Protein AF-A0A6J7Q0F2-F1 (afdb_monomer_lite)

Organism: NCBI:txid449393

InterPro domains:
  IPR036849 Enolase-like, C-terminal domain superfamily [G3DSA:3.20.20.120] (1-81)
  IPR036849 Enolase-like, C-terminal domain superfamily [SSF51604] (2-77)

Sequence (124 aa):
MILKAAPLGGIRRSLALALHHRLPAVVSSALESAVGISQELRLAASLPELNYDSGLATGVLFTNDVGSQQIVDGQILMEPLIPNQKVLSDFAALPERKTWWQDRIRKTWANGAADWIKREGWKP

Secondary structure (DSSP, 8-state):
-EE-HHHHTSHHHHHHHHHHH-S--EEB--S--HHHHHHHHHHHHTSS---S--B-GGGGGSS--S----EETTEE--------HHHHHHTPPPHHHHHHHHHHHHHHIIIIIHHHHHHTT---

pLDDT: mean 92.2, std 7.87, range [51.94, 98.44]

Radius of gyration: 16.37 Å; chains: 1; bounding box: 40×35×40 Å

Structure (mmCIF, N/CA/C/O backbone):
data_AF-A0A6J7Q0F2-F1
#
_entry.id   AF-A0A6J7Q0F2-F1
#
loop_
_atom_site.group_PDB
_atom_site.id
_atom_site.type_symbol
_atom_site.label_atom_id
_atom_site.label_alt_id
_atom_site.label_comp_id
_atom_site.label_asym_id
_atom_site.label_entity_id
_atom_site.label_seq_id
_atom_site.pdbx_PDB_ins_code
_atom_site.Cartn_x
_atom_site.Cartn_y
_atom_site.Cartn_z
_atom_site.occupancy
_atom_site.B_iso_or_equiv
_atom_site.auth_seq_id
_atom_site.auth_comp_id
_atom_site.auth_asym_id
_atom_site.auth_atom_id
_atom_site.pdbx_PDB_model_num
ATOM 1 N N . MET A 1 1 ? 13.628 -7.293 -8.048 1.00 92.38 1 MET A N 1
ATOM 2 C CA . MET A 1 1 ? 13.484 -6.442 -6.848 1.00 92.38 1 MET A CA 1
ATOM 3 C C . MET A 1 1 ? 12.014 -6.337 -6.497 1.00 92.38 1 MET A C 1
ATOM 5 O O . MET A 1 1 ? 11.208 -6.153 -7.397 1.00 92.38 1 MET A O 1
ATOM 9 N N . ILE A 1 2 ? 11.672 -6.457 -5.216 1.00 96.38 2 ILE A N 1
ATOM 10 C CA . ILE A 1 2 ? 10.290 -6.318 -4.744 1.00 96.38 2 ILE A CA 1
ATOM 11 C C . ILE A 1 2 ? 10.099 -4.894 -4.228 1.00 96.38 2 ILE A C 1
ATOM 13 O O . ILE A 1 2 ? 10.844 -4.449 -3.355 1.00 96.38 2 ILE A O 1
ATOM 17 N N . LEU A 1 3 ? 9.105 -4.196 -4.763 1.00 96.81 3 LEU A N 1
ATOM 18 C CA . LEU A 1 3 ? 8.726 -2.847 -4.373 1.00 96.81 3 LEU A CA 1
ATOM 19 C C . LEU A 1 3 ? 7.432 -2.879 -3.562 1.00 96.81 3 LEU A C 1
ATOM 21 O O . LEU A 1 3 ? 6.508 -3.620 -3.891 1.00 96.81 3 LEU A O 1
ATOM 25 N N . LYS A 1 4 ? 7.389 -2.055 -2.516 1.00 96.94 4 LYS A N 1
ATOM 26 C CA . LYS A 1 4 ? 6.184 -1.747 -1.743 1.00 96.94 4 LYS A CA 1
ATOM 27 C C . LYS A 1 4 ? 6.181 -0.246 -1.480 1.00 96.94 4 LYS A C 1
ATOM 29 O O . LYS A 1 4 ? 7.126 0.256 -0.866 1.00 96.94 4 LYS A O 1
ATOM 34 N N . ALA A 1 5 ? 5.179 0.482 -1.953 1.00 94.19 5 ALA A N 1
ATOM 35 C CA . ALA A 1 5 ? 5.155 1.937 -1.890 1.00 94.19 5 ALA A CA 1
ATOM 36 C C . ALA A 1 5 ? 5.244 2.452 -0.446 1.00 94.19 5 ALA A C 1
ATOM 38 O O . ALA A 1 5 ? 6.043 3.349 -0.175 1.00 94.19 5 ALA A O 1
ATOM 39 N N . ALA A 1 6 ? 4.481 1.884 0.493 1.00 90.94 6 ALA A N 1
ATOM 40 C CA . ALA A 1 6 ? 4.423 2.380 1.872 1.00 90.94 6 ALA A CA 1
ATOM 41 C C . ALA A 1 6 ? 5.800 2.441 2.579 1.00 90.94 6 ALA A C 1
ATOM 43 O O . ALA A 1 6 ? 6.201 3.536 2.988 1.00 90.94 6 ALA A O 1
ATOM 44 N N . PRO A 1 7 ? 6.579 1.343 2.697 1.00 91.62 7 PRO A N 1
ATOM 45 C CA . PRO A 1 7 ? 7.892 1.395 3.345 1.00 91.62 7 PRO A CA 1
ATOM 46 C C . PRO A 1 7 ? 8.962 2.120 2.514 1.00 91.62 7 PRO A C 1
ATOM 48 O O . PRO A 1 7 ? 9.945 2.598 3.077 1.00 91.62 7 PRO A O 1
ATOM 51 N N . LEU A 1 8 ? 8.786 2.238 1.192 1.00 92.44 8 LEU A N 1
ATOM 52 C CA . LEU A 1 8 ? 9.733 2.933 0.311 1.00 92.44 8 LEU A CA 1
ATOM 53 C C . LEU A 1 8 ? 9.470 4.443 0.200 1.00 92.44 8 LEU A C 1
ATOM 55 O O . LEU A 1 8 ? 10.245 5.159 -0.436 1.00 92.44 8 LEU A O 1
ATOM 59 N N . GLY A 1 9 ? 8.415 4.949 0.844 1.00 89.25 9 GLY A N 1
ATOM 60 C CA . GLY A 1 9 ? 8.065 6.369 0.853 1.00 89.25 9 GLY A CA 1
ATOM 61 C C . GLY A 1 9 ? 7.326 6.839 -0.403 1.00 89.25 9 GLY A C 1
ATOM 62 O O . GLY A 1 9 ? 7.471 7.988 -0.817 1.00 89.25 9 GLY A O 1
ATOM 63 N N . GLY A 1 10 ? 6.539 5.956 -1.010 1.00 91.94 10 GLY A N 1
ATOM 64 C CA . GLY A 1 10 ? 5.613 6.257 -2.095 1.00 91.94 10 GLY A CA 1
ATOM 65 C C . GLY A 1 10 ? 6.107 5.868 -3.487 1.00 91.94 10 GLY A C 1
ATOM 66 O O . GLY A 1 10 ? 7.223 5.376 -3.687 1.00 91.94 10 GLY A O 1
ATOM 67 N N . ILE A 1 11 ? 5.243 6.115 -4.475 1.00 94.75 11 ILE A N 1
ATOM 68 C CA . ILE A 1 11 ? 5.424 5.683 -5.868 1.00 94.75 11 ILE A CA 1
ATOM 69 C C . ILE A 1 11 ? 6.706 6.263 -6.469 1.00 94.75 11 ILE A C 1
ATOM 71 O O . ILE A 1 11 ? 7.557 5.519 -6.943 1.00 94.75 11 ILE A O 1
ATOM 75 N N . ARG A 1 12 ? 6.890 7.588 -6.393 1.00 92.38 12 ARG A N 1
ATOM 76 C CA . ARG A 1 12 ? 8.035 8.277 -7.018 1.00 92.38 12 ARG A CA 1
ATOM 77 C C . ARG A 1 12 ? 9.381 7.712 -6.563 1.00 92.38 12 ARG A C 1
ATOM 79 O O . ARG A 1 12 ? 10.257 7.470 -7.385 1.00 92.38 12 ARG A O 1
ATOM 86 N N . ARG A 1 13 ? 9.536 7.463 -5.260 1.00 90.94 13 ARG A N 1
ATOM 87 C CA . ARG A 1 13 ? 10.768 6.890 -4.697 1.00 90.94 13 ARG A CA 1
ATOM 88 C C . ARG A 1 13 ? 10.959 5.438 -5.094 1.00 90.94 13 ARG A C 1
ATOM 90 O O . ARG A 1 13 ? 12.074 5.040 -5.406 1.00 90.94 13 ARG A O 1
ATOM 97 N N . SER A 1 14 ? 9.876 4.669 -5.112 1.00 94.69 14 SER A N 1
ATOM 98 C CA . SER A 1 14 ? 9.910 3.278 -5.560 1.00 94.69 14 SER A CA 1
ATOM 99 C C . SER A 1 14 ? 10.396 3.184 -7.012 1.00 94.69 14 SER A C 1
ATOM 101 O O . SER A 1 14 ? 11.264 2.369 -7.314 1.00 94.69 14 SER A O 1
ATOM 103 N N . LEU A 1 15 ? 9.927 4.083 -7.885 1.00 94.12 15 LEU A N 1
ATOM 104 C CA . LEU A 1 15 ? 10.392 4.184 -9.272 1.00 94.12 15 LEU A CA 1
ATOM 105 C C . LEU A 1 15 ? 11.854 4.639 -9.367 1.00 94.12 15 LEU A C 1
ATOM 107 O O . LEU A 1 15 ? 12.621 4.062 -10.132 1.00 94.12 15 LEU A O 1
ATOM 111 N N . ALA A 1 16 ? 12.269 5.627 -8.567 1.00 92.88 16 ALA A N 1
ATOM 112 C CA . ALA A 1 16 ? 13.663 6.071 -8.530 1.00 92.88 16 ALA A CA 1
ATOM 113 C C . ALA A 1 16 ? 14.619 4.933 -8.127 1.00 92.88 16 ALA A C 1
ATOM 115 O O . ALA A 1 16 ? 15.671 4.769 -8.740 1.00 92.88 16 ALA A O 1
ATOM 116 N N . LEU A 1 17 ? 14.231 4.107 -7.149 1.00 92.44 17 LEU A N 1
ATOM 117 C CA . LEU A 1 17 ? 14.989 2.918 -6.751 1.00 92.44 17 LEU A CA 1
ATOM 118 C C . LEU A 1 17 ? 15.037 1.873 -7.873 1.00 92.44 17 LEU A C 1
ATOM 120 O O . LEU A 1 17 ? 16.104 1.327 -8.149 1.00 92.44 17 LEU A O 1
ATOM 124 N N . ALA A 1 18 ? 13.914 1.621 -8.552 1.00 93.06 18 ALA A N 1
ATOM 125 C CA . ALA A 1 18 ? 13.867 0.707 -9.697 1.00 93.06 18 ALA A CA 1
ATOM 126 C C . ALA A 1 18 ? 14.826 1.137 -10.815 1.00 93.06 18 ALA A C 1
ATOM 128 O O . ALA A 1 18 ? 15.639 0.334 -11.277 1.00 93.06 18 ALA A O 1
ATOM 129 N N . LEU A 1 19 ? 14.791 2.421 -11.178 1.00 91.75 19 LEU A N 1
ATOM 130 C CA . LEU A 1 19 ? 15.672 3.007 -12.188 1.00 91.75 19 LEU A CA 1
ATOM 131 C C . LEU A 1 19 ? 17.146 2.967 -11.773 1.00 91.75 19 LEU A C 1
ATOM 133 O O . LEU A 1 19 ? 18.011 2.676 -12.599 1.00 91.75 19 LEU A O 1
ATOM 137 N N . HIS A 1 20 ? 17.438 3.246 -10.502 1.00 93.25 20 HIS A N 1
ATOM 138 C CA . HIS A 1 20 ? 18.802 3.243 -9.984 1.00 93.25 20 HIS A CA 1
ATOM 139 C C . HIS A 1 20 ? 19.431 1.846 -10.036 1.00 93.25 20 HIS A C 1
ATOM 141 O O . HIS A 1 20 ? 20.556 1.695 -10.509 1.00 93.25 20 HIS A O 1
ATOM 147 N N . HIS A 1 21 ? 18.701 0.823 -9.583 1.00 92.00 21 HIS A N 1
ATOM 148 C CA . HIS A 1 21 ? 19.233 -0.534 -9.478 1.00 92.00 21 HIS A CA 1
ATOM 149 C C . HIS A 1 21 ? 19.210 -1.315 -10.796 1.00 92.00 21 HIS A C 1
ATOM 151 O O . HIS A 1 21 ? 19.961 -2.278 -10.919 1.00 92.00 21 HIS A O 1
ATOM 157 N N . ARG A 1 22 ? 18.383 -0.916 -11.777 1.00 87.62 22 ARG A N 1
ATOM 158 C CA . ARG A 1 22 ? 18.282 -1.559 -13.106 1.00 87.62 22 ARG A CA 1
ATOM 159 C C . ARG A 1 22 ? 18.041 -3.074 -13.045 1.00 87.62 22 ARG A C 1
ATOM 161 O O . ARG A 1 22 ? 18.457 -3.817 -13.929 1.00 87.62 22 ARG A O 1
ATOM 168 N N . LEU A 1 23 ? 17.376 -3.529 -11.988 1.00 89.19 23 LEU A N 1
ATOM 169 C CA . LEU A 1 23 ? 16.934 -4.910 -11.834 1.00 89.19 23 LEU A CA 1
ATOM 170 C C . LEU A 1 23 ? 15.449 -5.001 -12.196 1.00 89.19 23 LEU A C 1
ATOM 172 O O . LEU A 1 23 ? 14.706 -4.077 -11.851 1.00 89.19 23 LEU A O 1
ATOM 176 N N . PRO A 1 24 ? 14.987 -6.121 -12.782 1.00 92.44 24 PRO A N 1
ATOM 177 C CA . PRO A 1 24 ? 13.563 -6.378 -12.961 1.00 92.44 24 PRO A CA 1
ATOM 178 C C . PRO A 1 24 ? 12.793 -6.151 -11.655 1.00 92.44 24 PRO A C 1
ATOM 180 O O . PRO A 1 24 ? 13.185 -6.669 -10.601 1.00 92.44 24 PRO A O 1
ATOM 183 N N . ALA A 1 25 ? 11.731 -5.348 -11.701 1.00 95.38 25 ALA A N 1
ATOM 184 C CA . ALA A 1 25 ? 10.947 -4.958 -10.533 1.00 95.38 25 ALA A CA 1
ATOM 185 C C . ALA A 1 25 ? 9.565 -5.624 -10.537 1.00 95.38 25 ALA A C 1
ATOM 187 O O . ALA A 1 25 ? 8.987 -5.871 -11.589 1.00 95.38 25 ALA A O 1
ATOM 188 N N . VAL A 1 26 ? 9.042 -5.901 -9.345 1.00 97.31 26 VAL A N 1
ATOM 189 C CA . VAL A 1 26 ? 7.674 -6.382 -9.119 1.00 97.31 26 VAL A CA 1
ATOM 190 C C . VAL A 1 26 ? 7.094 -5.676 -7.903 1.00 97.31 26 VAL A C 1
ATOM 192 O O . VAL A 1 26 ? 7.833 -5.351 -6.970 1.00 97.31 26 VAL A O 1
ATOM 195 N N . VAL A 1 27 ? 5.784 -5.439 -7.899 1.00 97.75 27 VAL A N 1
ATOM 196 C CA . VAL A 1 27 ? 5.084 -4.815 -6.772 1.00 97.75 27 VAL A CA 1
ATOM 197 C C . VAL A 1 27 ? 4.421 -5.880 -5.908 1.00 97.75 27 VAL A C 1
ATOM 199 O O . VAL A 1 27 ? 3.901 -6.879 -6.403 1.00 97.75 27 VAL A O 1
ATOM 202 N N . SER A 1 28 ? 4.452 -5.682 -4.596 1.00 97.06 28 SER A N 1
ATOM 203 C CA . SER A 1 28 ? 3.810 -6.561 -3.621 1.00 97.06 28 SER A CA 1
ATOM 204 C C . SER A 1 28 ? 3.144 -5.722 -2.539 1.00 97.06 28 SER A C 1
ATOM 206 O O . SER A 1 28 ? 3.695 -4.714 -2.110 1.00 97.06 28 SER A O 1
ATOM 208 N N . SER A 1 29 ? 1.979 -6.154 -2.071 1.00 94.94 29 SER A N 1
ATOM 209 C CA . SER A 1 29 ? 1.287 -5.513 -0.956 1.00 94.94 29 SER A CA 1
ATOM 210 C C . SER A 1 29 ? 1.943 -5.854 0.392 1.00 94.94 29 SER A C 1
ATOM 212 O O . SER A 1 29 ? 2.721 -6.809 0.512 1.00 94.94 29 SER A O 1
ATOM 214 N N . ALA A 1 30 ? 1.631 -5.082 1.429 1.00 93.56 30 ALA A N 1
ATOM 215 C CA . ALA A 1 30 ? 1.930 -5.380 2.828 1.00 93.56 30 ALA A CA 1
ATOM 216 C C . ALA A 1 30 ? 0.657 -5.701 3.633 1.00 93.56 30 ALA A C 1
ATOM 218 O O . ALA A 1 30 ? 0.599 -5.404 4.826 1.00 93.56 30 ALA A O 1
ATOM 219 N N . LEU A 1 31 ? -0.341 -6.327 2.991 1.00 94.19 31 LEU A N 1
ATOM 220 C CA . LEU A 1 31 ? -1.676 -6.569 3.558 1.00 94.19 31 LEU A CA 1
ATOM 221 C C . LEU A 1 31 ? -2.376 -5.258 3.943 1.00 94.19 31 LEU A C 1
ATOM 223 O O . LEU A 1 31 ? -2.811 -5.058 5.076 1.00 94.19 31 LEU A O 1
ATOM 227 N N . GLU A 1 32 ? -2.456 -4.329 3.000 1.00 95.00 32 GLU A N 1
ATOM 228 C CA . GLU A 1 32 ? -3.269 -3.132 3.141 1.00 95.00 32 GLU A CA 1
ATOM 229 C C . GLU A 1 32 ? -4.751 -3.415 2.861 1.00 95.00 32 GLU A C 1
ATOM 231 O O . GLU A 1 32 ? -5.107 -4.384 2.191 1.00 95.00 32 GLU A O 1
ATOM 236 N N . SER A 1 33 ? -5.608 -2.502 3.320 1.00 95.88 33 SER A N 1
ATOM 237 C CA . SER A 1 33 ? -6.976 -2.378 2.818 1.00 95.88 33 SER A CA 1
ATOM 238 C C . SER A 1 33 ? -6.992 -1.954 1.346 1.00 95.88 33 SER A C 1
ATOM 240 O O . SER A 1 33 ? -5.967 -1.531 0.792 1.00 95.88 33 SER A O 1
ATOM 242 N N . ALA A 1 34 ? -8.177 -1.930 0.740 1.00 95.81 34 ALA A N 1
ATOM 243 C CA . ALA A 1 34 ? -8.399 -1.468 -0.626 1.00 95.81 34 ALA A CA 1
ATOM 244 C C . ALA A 1 34 ? -7.723 -0.115 -0.920 1.00 95.81 34 ALA A C 1
ATOM 246 O O . ALA A 1 34 ? -7.250 0.101 -2.037 1.00 95.81 34 ALA A O 1
ATOM 247 N N . VAL A 1 35 ? -7.617 0.778 0.077 1.00 95.56 35 VAL A N 1
ATOM 248 C CA . VAL A 1 35 ? -6.943 2.086 -0.043 1.00 95.56 35 VAL A CA 1
ATOM 249 C C . VAL A 1 35 ? -5.461 1.940 -0.368 1.00 95.56 35 VAL A C 1
ATOM 251 O O . VAL A 1 35 ? -4.967 2.602 -1.282 1.00 95.56 35 VAL A O 1
ATOM 254 N N . GLY A 1 36 ? -4.749 1.077 0.356 1.00 95.25 36 GLY A N 1
ATOM 255 C CA . GLY A 1 36 ? -3.337 0.824 0.086 1.00 95.25 36 GLY A CA 1
ATOM 256 C C . GLY A 1 36 ? -3.141 0.021 -1.195 1.00 95.25 36 GLY A C 1
ATOM 257 O O . GLY A 1 36 ? -2.281 0.377 -1.996 1.00 95.25 36 GLY A O 1
ATOM 258 N N . ILE A 1 37 ? -4.009 -0.961 -1.468 1.00 96.31 37 ILE A N 1
ATOM 259 C CA . ILE A 1 37 ? -3.983 -1.710 -2.734 1.00 96.31 37 ILE A CA 1
ATOM 260 C C . ILE A 1 37 ? -4.142 -0.777 -3.939 1.00 96.31 37 ILE A C 1
ATOM 262 O O . ILE A 1 37 ? -3.409 -0.914 -4.913 1.00 96.31 37 ILE A O 1
ATOM 266 N N . SER A 1 38 ? -5.013 0.236 -3.870 1.00 95.44 38 SER A N 1
ATOM 267 C CA . SER A 1 38 ? -5.133 1.249 -4.931 1.00 95.44 38 SER A CA 1
ATOM 268 C C . SER A 1 38 ? -3.822 2.015 -5.172 1.00 95.44 38 SER A C 1
ATOM 270 O O . SER A 1 38 ? -3.493 2.321 -6.318 1.00 95.44 38 SER A O 1
ATOM 272 N N . GLN A 1 39 ? -3.044 2.306 -4.125 1.00 95.25 39 GLN A N 1
ATOM 273 C CA . GLN A 1 39 ? -1.727 2.941 -4.265 1.00 95.25 39 GLN A CA 1
ATOM 274 C C . GLN A 1 39 ? -0.687 1.997 -4.876 1.00 95.25 39 GLN A C 1
ATOM 276 O O . GLN A 1 39 ? 0.062 2.410 -5.761 1.00 95.25 39 GLN A O 1
ATOM 281 N N . GLU A 1 40 ? -0.658 0.734 -4.458 1.00 96.44 40 GLU A N 1
ATOM 282 C CA . GLU A 1 40 ? 0.266 -0.257 -5.020 1.00 96.44 40 GLU A CA 1
ATOM 283 C C . GLU A 1 40 ? -0.073 -0.595 -6.482 1.00 96.44 40 GLU A C 1
ATOM 285 O O . GLU A 1 40 ? 0.827 -0.726 -7.308 1.00 96.44 40 GLU A O 1
ATOM 290 N N . LEU A 1 41 ? -1.359 -0.628 -6.854 1.00 96.19 41 LEU A N 1
ATOM 291 C CA . LEU A 1 41 ? -1.791 -0.751 -8.251 1.00 96.19 41 LEU A CA 1
ATOM 292 C C . LEU A 1 41 ? -1.265 0.409 -9.103 1.00 96.19 41 LEU A C 1
ATOM 294 O O . LEU A 1 41 ? -0.762 0.192 -10.205 1.00 96.19 41 LEU A O 1
ATOM 298 N N . ARG A 1 42 ? -1.320 1.644 -8.585 1.00 96.31 42 ARG A N 1
ATOM 299 C CA . ARG A 1 42 ? -0.739 2.816 -9.261 1.00 96.31 42 ARG A CA 1
ATOM 300 C C . ARG A 1 42 ? 0.778 2.703 -9.396 1.00 96.31 42 ARG A C 1
ATOM 302 O O . ARG A 1 42 ? 1.305 3.110 -10.427 1.00 96.31 42 ARG A O 1
ATOM 309 N N . LEU A 1 43 ? 1.479 2.156 -8.398 1.00 96.75 43 LEU A N 1
ATOM 310 C CA . LEU A 1 43 ? 2.912 1.873 -8.511 1.00 96.75 43 LEU A CA 1
ATOM 311 C C . LEU A 1 43 ? 3.182 0.851 -9.618 1.00 96.75 43 LEU A C 1
ATOM 313 O O . LEU A 1 43 ? 4.022 1.115 -10.473 1.00 96.75 43 LEU A O 1
ATOM 317 N N . ALA A 1 44 ? 2.452 -0.266 -9.628 1.00 96.62 44 ALA A N 1
ATOM 318 C CA . ALA A 1 44 ? 2.606 -1.314 -10.632 1.00 96.62 44 ALA A CA 1
ATOM 319 C C 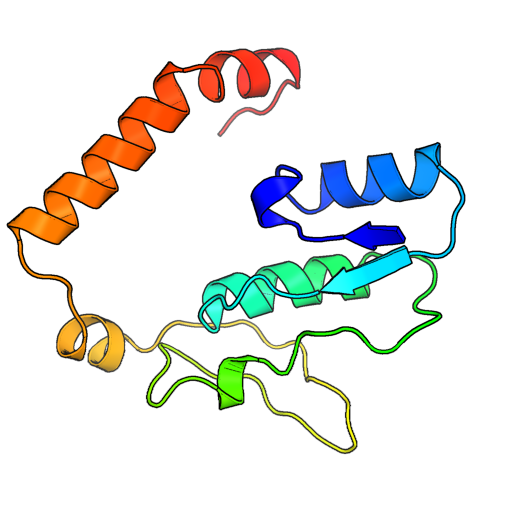. ALA A 1 44 ? 2.404 -0.756 -12.045 1.00 96.62 44 ALA A C 1
ATOM 321 O O . ALA A 1 44 ? 3.285 -0.900 -12.885 1.00 96.62 44 ALA A O 1
ATOM 322 N N . ALA A 1 45 ? 1.321 -0.010 -12.278 1.00 95.38 45 ALA A N 1
ATOM 323 C CA . ALA A 1 45 ? 1.049 0.618 -13.573 1.00 95.38 45 ALA A CA 1
ATOM 324 C C . ALA A 1 45 ? 2.031 1.740 -13.958 1.00 95.38 45 ALA A C 1
ATOM 326 O O . ALA A 1 45 ? 2.039 2.171 -15.106 1.00 95.38 45 ALA A O 1
ATOM 327 N N . SER A 1 46 ? 2.837 2.236 -13.014 1.00 95.44 46 SER A N 1
ATOM 328 C CA . SER A 1 46 ? 3.873 3.238 -13.291 1.00 95.44 46 SER A CA 1
ATOM 329 C C . SER A 1 46 ? 5.232 2.617 -13.632 1.00 95.44 46 SER A C 1
ATOM 331 O O . SER A 1 46 ? 6.162 3.351 -13.973 1.00 95.44 46 SER A O 1
ATOM 333 N N . LEU A 1 47 ? 5.390 1.296 -13.499 1.00 94.19 47 LEU A N 1
ATOM 334 C CA . LEU A 1 47 ? 6.610 0.617 -13.920 1.00 94.19 47 LEU A CA 1
ATOM 335 C C . LEU A 1 47 ? 6.674 0.567 -15.456 1.00 94.19 47 LEU A C 1
ATOM 337 O O . LEU A 1 47 ? 5.663 0.263 -16.085 1.00 94.19 47 LEU A O 1
ATOM 341 N N . PRO A 1 48 ? 7.846 0.817 -16.072 1.00 90.12 48 PRO A N 1
ATOM 342 C CA . PRO A 1 48 ? 7.998 0.718 -17.527 1.00 90.12 48 PRO A CA 1
ATOM 343 C C . PRO A 1 48 ? 7.703 -0.684 -18.067 1.00 90.12 48 PRO A C 1
ATOM 345 O O . PRO A 1 48 ? 7.193 -0.830 -19.172 1.00 90.12 48 PRO A O 1
ATOM 348 N N . GLU A 1 49 ? 8.028 -1.706 -17.275 1.00 91.06 49 GLU A N 1
ATOM 349 C CA . GLU A 1 49 ? 7.814 -3.113 -17.589 1.00 91.06 49 GLU A CA 1
ATOM 350 C C . GLU A 1 49 ? 7.322 -3.853 -16.340 1.00 91.06 49 GLU A C 1
ATOM 352 O O . GLU A 1 49 ? 7.842 -3.656 -15.237 1.00 91.06 49 GLU A O 1
ATOM 357 N N . LEU A 1 50 ? 6.345 -4.739 -16.531 1.00 91.19 50 LEU A N 1
ATOM 358 C CA . LEU A 1 50 ? 5.761 -5.609 -15.510 1.00 91.19 50 LEU A CA 1
ATOM 359 C C . LEU A 1 50 ? 6.063 -7.065 -15.883 1.00 91.19 50 LEU A C 1
ATOM 361 O O . LEU A 1 50 ? 5.228 -7.782 -16.420 1.00 91.19 50 LEU A O 1
ATOM 365 N N . ASN A 1 51 ? 7.302 -7.485 -15.624 1.00 91.75 51 ASN A N 1
ATOM 366 C CA . ASN A 1 51 ? 7.811 -8.806 -16.019 1.00 91.75 51 ASN A CA 1
ATOM 367 C C . ASN A 1 51 ? 7.332 -9.958 -15.109 1.00 91.75 51 ASN A C 1
ATOM 369 O O . ASN A 1 51 ? 7.623 -11.120 -15.385 1.00 91.75 51 ASN A O 1
ATOM 373 N N . TYR A 1 52 ? 6.631 -9.644 -14.017 1.00 94.81 52 TYR A N 1
ATOM 374 C CA . TYR A 1 52 ? 6.116 -10.605 -13.042 1.00 94.81 52 TYR A CA 1
ATOM 375 C C . TYR A 1 52 ? 4.731 -10.183 -12.553 1.00 94.81 52 TYR A C 1
ATOM 377 O O . TYR A 1 52 ? 4.460 -8.985 -12.413 1.00 94.81 52 TYR A O 1
ATOM 385 N N . ASP A 1 53 ? 3.906 -11.167 -12.196 1.00 96.06 53 ASP A N 1
ATOM 386 C CA . ASP A 1 53 ? 2.619 -10.922 -11.552 1.00 96.06 53 ASP A CA 1
ATOM 387 C C . ASP A 1 53 ? 2.813 -10.201 -10.216 1.00 96.06 53 ASP A C 1
ATOM 389 O O . ASP A 1 53 ? 3.634 -10.582 -9.375 1.00 96.06 53 ASP A O 1
ATOM 393 N N . SER A 1 54 ? 2.050 -9.128 -10.017 1.00 97.06 54 SER A N 1
ATOM 394 C CA . SER A 1 54 ? 2.140 -8.331 -8.796 1.00 97.06 54 SER A CA 1
ATOM 395 C C . SER A 1 54 ? 1.348 -8.983 -7.664 1.00 97.06 54 SER A C 1
ATOM 397 O O . SER A 1 54 ? 0.191 -9.369 -7.828 1.00 97.06 54 SER A O 1
ATOM 399 N N . GLY A 1 55 ? 1.947 -9.053 -6.476 1.00 96.69 55 GLY A N 1
ATOM 400 C CA . GLY A 1 55 ? 1.334 -9.630 -5.277 1.00 96.69 55 GLY A CA 1
ATOM 401 C C . GLY A 1 55 ? 0.306 -8.694 -4.641 1.00 96.69 55 GLY A C 1
ATOM 402 O O . GLY A 1 55 ? 0.527 -8.243 -3.520 1.00 96.69 55 GLY A O 1
ATOM 403 N N . LEU A 1 56 ? -0.762 -8.350 -5.372 1.00 96.56 56 LEU A N 1
ATOM 404 C CA . LEU A 1 56 ? -1.748 -7.318 -5.004 1.00 96.56 56 LEU A CA 1
ATOM 405 C C . LEU A 1 56 ? -3.158 -7.855 -4.748 1.00 96.56 56 LEU A C 1
ATOM 407 O O . LEU A 1 56 ? -3.990 -7.142 -4.194 1.00 96.56 56 LEU A O 1
ATOM 411 N N . ALA A 1 57 ? -3.429 -9.118 -5.073 1.00 95.38 57 ALA A N 1
ATOM 412 C CA . ALA A 1 57 ? -4.712 -9.770 -4.809 1.00 95.38 57 ALA A CA 1
ATOM 413 C C . ALA A 1 57 ? -4.900 -10.151 -3.322 1.00 95.38 57 ALA A C 1
ATOM 415 O O . ALA A 1 57 ? -5.517 -11.161 -3.011 1.00 95.38 57 ALA A O 1
ATOM 416 N N . THR A 1 58 ? -4.354 -9.377 -2.379 1.00 95.19 58 THR A N 1
ATOM 417 C CA . THR A 1 58 ? -4.381 -9.708 -0.944 1.00 95.19 58 THR A CA 1
ATOM 418 C C . THR A 1 58 ? -5.647 -9.261 -0.225 1.00 95.19 58 THR A C 1
ATOM 420 O O . THR A 1 58 ? -5.849 -9.654 0.919 1.00 95.19 58 THR A O 1
ATOM 423 N N . GLY A 1 59 ? -6.522 -8.494 -0.885 1.00 92.81 59 GLY A N 1
ATOM 424 C CA . GLY A 1 59 ? -7.833 -8.122 -0.336 1.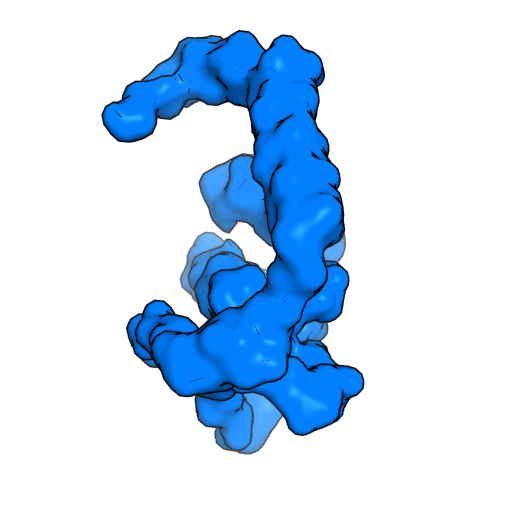00 92.81 59 GLY A CA 1
ATOM 425 C C . GLY A 1 59 ? -8.679 -9.343 0.053 1.00 92.81 59 GLY A C 1
ATOM 426 O O . GLY A 1 59 ? -9.371 -9.316 1.062 1.00 92.81 59 GLY A O 1
ATOM 427 N N . VAL A 1 60 ? -8.532 -10.459 -0.673 1.00 91.75 60 VAL A N 1
ATOM 428 C CA . VAL A 1 60 ? -9.237 -11.730 -0.403 1.00 91.75 60 VAL A CA 1
ATOM 429 C C . VAL A 1 60 ? -8.863 -12.382 0.934 1.00 91.75 60 VAL A C 1
ATOM 431 O O . VAL A 1 60 ? -9.545 -13.301 1.373 1.00 91.75 60 VAL A O 1
ATOM 434 N N . LEU A 1 61 ? -7.772 -11.942 1.572 1.00 94.75 61 LEU A N 1
ATOM 435 C CA . LEU A 1 61 ? -7.338 -12.449 2.877 1.00 94.75 61 LEU A CA 1
ATOM 436 C C . LEU A 1 61 ? -8.083 -11.779 4.041 1.00 94.75 61 LEU A C 1
ATOM 438 O O . LEU A 1 61 ? -8.013 -12.266 5.169 1.00 94.75 61 LEU A O 1
ATOM 442 N N . PHE A 1 62 ? -8.782 -10.671 3.787 1.00 94.69 62 PHE A N 1
ATOM 443 C CA . PHE A 1 62 ? -9.585 -9.975 4.784 1.00 94.69 62 PHE A CA 1
ATOM 444 C C . PHE A 1 62 ? -11.029 -10.476 4.771 1.00 94.69 62 PHE A C 1
ATOM 446 O O . PHE A 1 62 ? -11.617 -10.696 3.717 1.00 94.69 62 PHE A O 1
ATOM 453 N N . THR A 1 63 ? -11.642 -10.593 5.953 1.00 95.25 63 THR A N 1
ATOM 454 C CA . THR A 1 63 ? -13.083 -10.879 6.063 1.00 95.25 63 THR A CA 1
ATOM 455 C C . THR A 1 63 ? -13.937 -9.702 5.591 1.00 95.25 63 THR A C 1
ATOM 457 O O . THR A 1 63 ? -15.051 -9.896 5.113 1.00 95.25 63 THR A O 1
ATOM 460 N N . ASN A 1 64 ? -13.425 -8.476 5.745 1.00 95.00 64 ASN A N 1
ATOM 461 C CA . ASN A 1 64 ? -14.082 -7.228 5.375 1.00 95.00 64 ASN A CA 1
ATOM 462 C C . ASN A 1 64 ? -13.041 -6.192 4.948 1.00 95.00 64 ASN A C 1
ATOM 464 O O . ASN A 1 64 ? -11.953 -6.129 5.520 1.00 95.00 64 ASN A O 1
ATOM 468 N N . ASP A 1 65 ? -13.411 -5.337 3.998 1.00 95.88 65 ASP A N 1
ATOM 469 C CA . ASP A 1 65 ? -12.577 -4.241 3.516 1.00 95.88 65 ASP A CA 1
ATOM 470 C C . ASP A 1 65 ? -13.448 -3.009 3.226 1.00 95.88 65 ASP A C 1
ATOM 472 O O . ASP A 1 65 ? -14.647 -3.111 2.959 1.00 95.88 65 ASP A O 1
ATOM 476 N N . VAL A 1 66 ? -12.845 -1.825 3.293 1.00 96.25 66 VAL A N 1
ATOM 477 C CA . VAL A 1 66 ? -13.489 -0.527 3.052 1.00 96.25 66 VAL A CA 1
ATOM 478 C C . VAL A 1 66 ? -13.765 -0.275 1.571 1.00 96.25 66 VAL A C 1
ATOM 480 O O . VAL 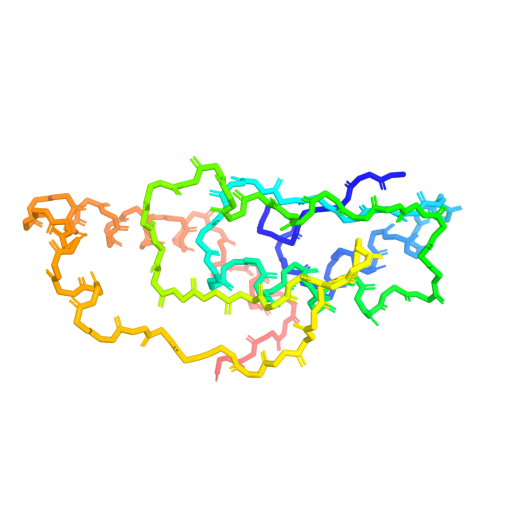A 1 66 ? -14.313 0.761 1.218 1.00 96.25 66 VAL A O 1
ATOM 483 N N . GLY A 1 67 ? -13.391 -1.192 0.692 1.00 94.00 67 GLY A N 1
ATOM 484 C CA . GLY A 1 67 ? -13.701 -1.174 -0.726 1.00 94.00 67 GLY A CA 1
ATOM 485 C C . GLY A 1 67 ? -13.190 -2.450 -1.377 1.00 94.00 67 GLY A C 1
ATOM 486 O O . GLY A 1 67 ? -12.708 -3.348 -0.694 1.00 94.00 67 GLY A O 1
ATOM 487 N N . SER A 1 68 ? -13.297 -2.535 -2.694 1.00 88.75 68 SER A N 1
ATOM 488 C CA . SER A 1 68 ? -12.835 -3.700 -3.442 1.00 88.75 68 SER A CA 1
ATOM 489 C C . SER A 1 68 ? -12.453 -3.299 -4.853 1.00 88.75 68 SER A C 1
ATOM 491 O O . SER A 1 68 ? -12.963 -2.314 -5.383 1.00 88.75 68 SER A O 1
ATOM 493 N N . GLN A 1 69 ? -11.600 -4.103 -5.467 1.00 89.94 69 GLN A N 1
ATOM 494 C CA . GLN A 1 69 ? -11.154 -3.952 -6.837 1.00 89.94 69 GLN A CA 1
ATOM 495 C C . GLN A 1 69 ? -11.531 -5.229 -7.569 1.00 89.94 69 GLN A C 1
ATOM 497 O O . GLN A 1 69 ? -11.316 -6.329 -7.056 1.00 89.94 69 GLN A O 1
ATOM 502 N N . GLN A 1 70 ? -12.121 -5.083 -8.749 1.00 91.56 70 GLN A N 1
ATOM 503 C CA . GLN A 1 70 ? -12.532 -6.234 -9.532 1.00 91.56 70 GLN A CA 1
ATOM 504 C C . GLN A 1 70 ? -11.296 -6.989 -10.032 1.00 91.56 70 GLN A C 1
ATOM 506 O O . GLN A 1 70 ? -10.383 -6.384 -10.597 1.00 91.56 70 GLN A O 1
ATOM 511 N N . ILE A 1 71 ? -11.285 -8.309 -9.831 1.00 93.75 71 ILE A N 1
ATOM 512 C CA . ILE A 1 71 ? -10.260 -9.209 -10.360 1.00 93.75 71 ILE A CA 1
ATOM 513 C C . ILE A 1 71 ? -10.902 -10.066 -11.452 1.00 93.75 71 ILE A C 1
ATOM 515 O O . ILE A 1 71 ? -11.882 -10.760 -11.185 1.00 93.75 71 ILE A O 1
ATOM 519 N N . VAL A 1 72 ? -10.368 -10.007 -12.671 1.00 95.00 72 VAL A N 1
ATOM 520 C CA . VAL A 1 72 ? -10.833 -10.776 -13.837 1.00 95.00 72 VAL A CA 1
ATOM 521 C C . VAL A 1 72 ? -9.622 -11.426 -14.485 1.00 95.00 72 VAL A C 1
ATOM 523 O O . VAL A 1 72 ? -8.655 -10.735 -14.784 1.00 95.00 72 VAL A O 1
ATOM 526 N N . ASP A 1 73 ? -9.653 -12.748 -14.661 1.00 95.44 73 ASP A N 1
ATOM 527 C CA . ASP A 1 73 ? -8.594 -13.516 -15.333 1.00 95.44 73 ASP A CA 1
ATOM 528 C C . ASP A 1 73 ? -7.171 -13.207 -14.821 1.00 95.44 73 ASP A C 1
ATOM 530 O O . ASP A 1 73 ? -6.219 -13.058 -15.582 1.00 95.44 73 ASP A O 1
ATOM 534 N N . GLY A 1 74 ? -7.029 -13.076 -13.497 1.00 94.50 74 GLY A N 1
ATOM 535 C CA . GLY A 1 74 ? -5.749 -12.778 -12.839 1.00 94.50 74 GLY A CA 1
ATOM 536 C C . GLY A 1 74 ? -5.315 -11.309 -12.897 1.00 94.50 74 GLY A C 1
ATOM 537 O O . GLY A 1 74 ? -4.279 -10.960 -12.337 1.00 94.50 74 GLY A O 1
ATOM 538 N N . GLN A 1 75 ? -6.106 -10.431 -13.513 1.00 94.62 75 GLN A N 1
ATOM 539 C CA . GLN A 1 75 ? -5.837 -8.998 -13.617 1.00 94.62 75 GLN A CA 1
ATOM 540 C C . GLN A 1 75 ? -6.741 -8.204 -12.680 1.00 94.62 75 GLN A C 1
ATOM 542 O O . GLN A 1 75 ? -7.905 -8.547 -12.486 1.00 94.62 75 GLN A O 1
ATOM 547 N N . ILE A 1 76 ? -6.215 -7.121 -12.109 1.00 94.62 76 ILE A N 1
ATOM 548 C CA . ILE A 1 76 ? -6.973 -6.231 -11.225 1.00 94.62 76 ILE A CA 1
ATOM 549 C C . ILE A 1 76 ? -7.314 -4.953 -11.987 1.00 94.62 76 ILE A C 1
ATOM 551 O O . ILE A 1 76 ? -6.417 -4.268 -12.483 1.00 94.62 76 ILE A O 1
ATOM 555 N N . LEU A 1 77 ? -8.600 -4.612 -12.058 1.00 91.62 77 LEU A N 1
ATOM 556 C CA . LEU A 1 77 ? -9.055 -3.399 -12.726 1.00 91.62 77 LEU A CA 1
ATOM 557 C C . LEU A 1 77 ? -8.684 -2.158 -11.900 1.00 91.62 77 LEU A C 1
ATOM 559 O O . LEU A 1 77 ? -8.941 -2.085 -10.695 1.00 91.62 77 LEU A O 1
ATOM 563 N N . MET A 1 78 ? -8.079 -1.165 -12.555 1.00 89.50 78 MET A N 1
ATOM 564 C CA . MET A 1 78 ? -7.714 0.094 -11.911 1.00 89.50 78 MET A CA 1
ATOM 565 C C . MET A 1 78 ? -8.856 1.101 -12.014 1.00 89.50 78 MET A C 1
ATOM 567 O O . MET A 1 78 ? -8.962 1.846 -12.986 1.00 89.50 78 MET A O 1
ATOM 571 N N . GLU A 1 79 ? -9.668 1.167 -10.967 1.00 88.81 79 GLU A N 1
ATOM 572 C CA . GLU A 1 79 ? -10.744 2.149 -10.841 1.00 88.81 79 GLU A CA 1
ATOM 573 C C . GLU A 1 79 ? -10.459 3.143 -9.705 1.00 88.81 79 GLU A C 1
ATOM 575 O O . GLU A 1 79 ? -9.707 2.839 -8.766 1.00 88.81 79 GLU A O 1
ATOM 580 N N . PRO A 1 80 ? -11.035 4.358 -9.758 1.00 87.94 80 PRO A N 1
ATOM 581 C CA . PRO A 1 80 ? -11.051 5.247 -8.608 1.00 87.94 80 PRO A CA 1
ATOM 582 C C . PRO A 1 80 ? -11.676 4.545 -7.400 1.00 87.94 80 PRO A C 1
ATOM 584 O O . PRO A 1 80 ? -12.832 4.134 -7.432 1.00 87.94 80 PRO A O 1
ATOM 587 N N . LEU A 1 81 ? -10.918 4.438 -6.311 1.00 92.25 81 LEU A N 1
ATOM 588 C CA . LEU A 1 81 ? -11.433 3.888 -5.068 1.00 92.25 81 LEU A CA 1
ATOM 589 C C . LEU A 1 81 ? -12.080 4.991 -4.232 1.00 92.25 81 LEU A C 1
ATOM 591 O O . LEU A 1 81 ? -11.407 5.937 -3.818 1.00 92.25 81 LEU A O 1
ATOM 595 N N . ILE A 1 82 ? -13.353 4.803 -3.902 1.00 94.19 82 ILE A N 1
ATOM 596 C CA . ILE A 1 82 ? -14.049 5.573 -2.872 1.00 94.19 82 ILE A CA 1
ATOM 597 C C . ILE A 1 82 ? -14.338 4.620 -1.707 1.00 94.19 82 ILE A C 1
ATOM 599 O O . ILE A 1 82 ? -15.129 3.692 -1.877 1.00 94.19 82 ILE A O 1
ATOM 603 N N . PRO A 1 83 ? -13.708 4.809 -0.532 1.00 95.88 83 PRO A N 1
ATOM 604 C CA . PRO A 1 83 ? -13.988 3.976 0.628 1.00 95.88 83 PRO A CA 1
ATOM 605 C C . PRO A 1 83 ? -15.462 4.035 1.043 1.00 95.88 83 PRO A C 1
ATOM 607 O O . PRO A 1 83 ? -16.062 5.107 1.126 1.00 95.88 83 PRO A O 1
ATOM 610 N N . A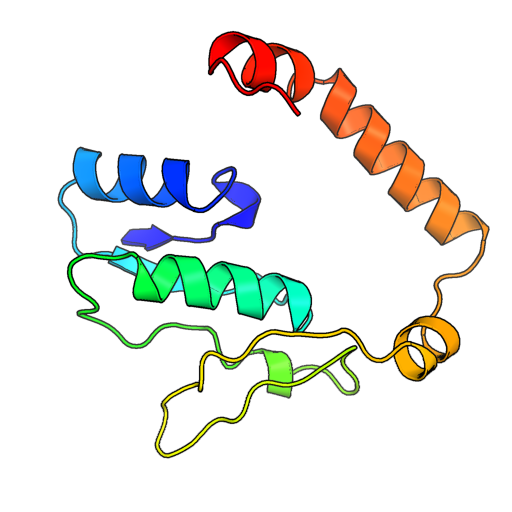SN A 1 84 ? -16.040 2.880 1.351 1.00 96.69 84 ASN A N 1
ATOM 611 C CA . ASN A 1 84 ? -17.406 2.754 1.818 1.00 96.69 84 ASN A CA 1
ATOM 612 C C . ASN A 1 84 ? -17.541 3.347 3.228 1.00 96.69 84 ASN A C 1
ATOM 614 O O . ASN A 1 84 ? -17.022 2.812 4.212 1.00 96.69 84 ASN A O 1
ATOM 618 N N . GLN A 1 85 ? -18.293 4.444 3.325 1.00 96.00 85 GLN A N 1
ATOM 619 C CA . GLN A 1 85 ? -18.485 5.178 4.573 1.00 96.00 85 GLN A CA 1
ATOM 620 C C . GLN A 1 85 ? -19.153 4.342 5.673 1.00 96.00 85 GLN A C 1
ATOM 622 O O . GLN A 1 85 ? -18.842 4.526 6.849 1.00 96.00 85 GLN A O 1
ATOM 627 N N . LYS A 1 86 ? -20.056 3.421 5.315 1.00 96.81 86 LYS A N 1
ATOM 628 C CA . LYS A 1 86 ? -20.713 2.549 6.291 1.00 96.81 86 LYS A CA 1
ATOM 629 C C . LYS A 1 86 ? -19.710 1.561 6.883 1.00 96.81 86 LYS A C 1
ATOM 631 O O . LYS A 1 86 ? -19.634 1.459 8.099 1.00 96.81 86 LYS A O 1
ATOM 636 N N . VAL A 1 87 ?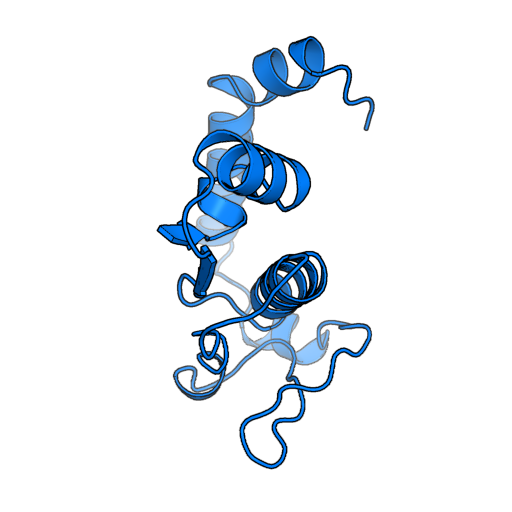 -18.899 0.909 6.049 1.00 96.75 87 VAL A N 1
ATOM 637 C CA . VAL A 1 87 ? -17.875 -0.045 6.513 1.00 96.75 87 VAL A CA 1
ATOM 638 C C . VAL A 1 87 ? -16.840 0.648 7.401 1.00 96.75 87 VAL A C 1
ATOM 640 O O . VAL A 1 87 ? -16.469 0.116 8.443 1.00 96.75 87 VAL A O 1
ATOM 643 N N . LEU A 1 88 ? -16.420 1.867 7.043 1.00 95.94 88 LEU A N 1
ATOM 644 C CA . LEU A 1 88 ? -15.537 2.678 7.890 1.00 95.94 88 LEU A CA 1
ATOM 645 C C . LEU A 1 88 ? -16.122 2.925 9.288 1.00 95.94 88 LEU A C 1
ATOM 647 O O . LEU A 1 88 ? -15.377 2.919 10.267 1.00 95.94 88 LEU A O 1
ATOM 651 N N . SER A 1 89 ? -17.434 3.147 9.380 1.00 96.25 89 SER A N 1
ATOM 652 C CA . SER A 1 89 ? -18.133 3.319 10.656 1.00 96.25 89 SER A CA 1
ATOM 653 C C . SER A 1 89 ? -18.305 1.994 11.405 1.00 96.25 89 SER A C 1
ATOM 655 O O . SER A 1 89 ? -18.057 1.950 12.607 1.00 96.25 89 SER A O 1
ATOM 657 N N . ASP A 1 90 ? -18.688 0.920 10.708 1.00 97.00 90 ASP A N 1
ATOM 658 C CA . ASP A 1 90 ? -18.919 -0.410 11.290 1.00 97.00 90 ASP A CA 1
ATOM 659 C C . ASP A 1 90 ? -17.632 -0.992 11.908 1.00 97.00 90 ASP A C 1
ATOM 661 O O . ASP A 1 90 ? -17.674 -1.604 12.974 1.00 97.00 90 ASP A O 1
ATOM 665 N N . PHE A 1 91 ? -16.480 -0.767 11.265 1.00 95.81 91 PHE A N 1
ATOM 666 C CA . PHE A 1 91 ? -15.161 -1.237 11.710 1.00 95.81 91 PHE A CA 1
ATOM 667 C C . PHE A 1 91 ? -14.305 -0.127 12.334 1.00 95.81 91 PHE A C 1
ATOM 669 O O . PHE A 1 91 ? -13.072 -0.204 12.349 1.00 95.81 91 PHE A O 1
ATOM 676 N N . ALA A 1 92 ? -14.940 0.926 12.851 1.00 96.12 92 ALA A N 1
ATOM 677 C CA . ALA A 1 92 ? -14.224 2.003 13.513 1.00 96.12 92 ALA A CA 1
ATOM 678 C C . ALA A 1 92 ? -13.447 1.477 14.731 1.00 96.12 92 ALA A C 1
ATOM 680 O O . ALA A 1 92 ? -13.978 0.784 15.599 1.00 96.12 92 ALA A O 1
ATOM 681 N N . ALA A 1 93 ? -12.168 1.845 14.821 1.00 95.94 93 ALA A N 1
ATOM 682 C CA . ALA A 1 93 ? -11.358 1.522 15.986 1.00 95.94 93 ALA A CA 1
ATOM 683 C C . ALA A 1 93 ? -11.909 2.209 17.249 1.00 95.94 93 ALA A C 1
ATOM 685 O O . ALA A 1 93 ? -12.387 3.346 17.189 1.00 95.94 93 ALA A O 1
ATOM 686 N N . LEU A 1 94 ? -11.754 1.554 18.405 1.00 97.75 94 LEU A N 1
ATOM 687 C CA . LEU A 1 94 ? -12.085 2.142 19.707 1.00 97.75 94 LEU A CA 1
ATOM 688 C C . LEU A 1 94 ? -11.373 3.496 19.910 1.00 97.75 94 LEU A C 1
ATOM 690 O O . LEU A 1 94 ? -10.258 3.673 19.401 1.00 97.75 94 LEU A O 1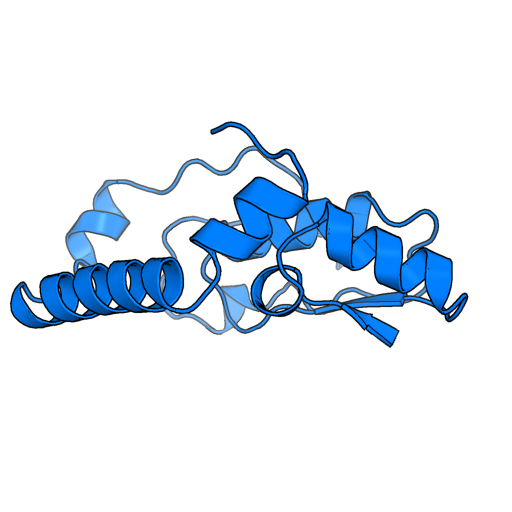
ATOM 694 N N . PRO A 1 95 ? -11.957 4.441 20.676 1.00 97.75 95 PRO A N 1
ATOM 695 C CA . PRO A 1 95 ? -11.417 5.796 20.821 1.00 97.75 95 PRO A CA 1
ATOM 696 C C . PRO A 1 95 ? -9.936 5.841 21.217 1.00 97.75 95 PRO A C 1
ATOM 698 O O . PRO A 1 95 ? -9.147 6.549 20.598 1.00 97.75 95 PRO A O 1
ATOM 701 N N . GLU A 1 96 ? -9.527 5.020 22.183 1.00 97.94 96 GLU A N 1
ATOM 702 C CA . GLU A 1 96 ? -8.131 4.892 22.620 1.00 97.94 96 GLU A CA 1
ATOM 703 C C . GLU A 1 96 ? -7.189 4.420 21.501 1.00 97.94 96 GLU A C 1
ATOM 705 O O . GLU A 1 96 ? -6.090 4.952 21.333 1.00 97.94 96 GLU A O 1
ATOM 710 N N . ARG A 1 97 ? -7.636 3.467 20.673 1.00 98.19 97 ARG A N 1
ATOM 711 C CA . ARG A 1 97 ? -6.861 2.941 19.546 1.00 98.19 97 ARG A CA 1
ATOM 712 C C . ARG A 1 97 ? -6.758 3.969 18.427 1.00 98.19 97 ARG A C 1
ATOM 714 O O . ARG A 1 97 ? -5.701 4.082 17.805 1.00 98.19 97 ARG A O 1
ATOM 721 N N . LYS A 1 98 ? -7.825 4.734 18.188 1.00 97.88 98 LYS A N 1
ATOM 722 C CA . LYS A 1 98 ? -7.820 5.864 17.255 1.00 97.88 98 LYS A CA 1
ATOM 723 C C . LYS A 1 98 ? -6.804 6.921 17.690 1.00 97.88 98 LYS A C 1
ATOM 725 O O . LYS A 1 98 ? -5.968 7.311 16.876 1.00 97.88 98 LYS A O 1
ATOM 730 N N . THR A 1 99 ? -6.826 7.328 18.959 1.00 98.25 99 THR A N 1
ATOM 731 C CA . THR A 1 99 ? -5.852 8.279 19.519 1.00 98.25 99 THR A CA 1
ATOM 732 C C . THR A 1 99 ? -4.426 7.752 19.378 1.00 98.25 99 THR A C 1
ATOM 734 O O . THR A 1 99 ? -3.561 8.458 18.863 1.00 98.25 99 THR A O 1
ATOM 737 N N . TRP A 1 100 ? -4.194 6.480 19.718 1.00 98.44 100 TRP A N 1
ATOM 738 C CA . TRP A 1 100 ? -2.884 5.847 19.564 1.00 98.44 100 TRP A CA 1
ATOM 739 C C . TRP A 1 100 ? -2.356 5.916 18.121 1.00 98.44 100 TRP A C 1
ATOM 741 O O . TRP A 1 100 ? -1.192 6.259 17.905 1.00 98.44 100 TRP A O 1
ATOM 751 N N . TRP A 1 101 ? -3.200 5.634 17.121 1.00 98.06 101 TRP A N 1
ATOM 752 C CA . TRP A 1 101 ? -2.815 5.734 15.708 1.00 98.06 101 TRP A CA 1
ATOM 753 C C . TRP A 1 101 ? -2.502 7.172 15.285 1.00 98.06 101 TRP A C 1
ATOM 755 O O . TRP A 1 101 ? -1.500 7.401 14.605 1.00 98.06 101 TRP A O 1
ATOM 765 N N . GLN A 1 102 ? -3.315 8.142 15.711 1.00 97.88 102 GLN A N 1
ATOM 766 C CA . GLN A 1 102 ? -3.075 9.561 15.431 1.00 97.88 102 GLN A CA 1
ATOM 767 C C . GLN A 1 102 ? -1.742 10.033 16.025 1.00 97.88 102 GLN A C 1
ATOM 769 O O . GLN A 1 102 ? -0.956 10.687 15.339 1.00 97.88 102 GLN A O 1
ATOM 774 N N . ASP A 1 103 ? -1.446 9.653 17.267 1.00 98.06 103 ASP A N 1
ATOM 775 C CA . ASP A 1 103 ? -0.181 9.987 17.921 1.00 98.06 103 ASP A CA 1
ATOM 776 C C . ASP A 1 103 ? 1.010 9.320 17.248 1.00 98.06 103 ASP A C 1
ATOM 778 O O . ASP A 1 103 ? 2.058 9.945 17.084 1.00 98.06 103 ASP A O 1
ATOM 782 N N . ARG A 1 104 ? 0.861 8.067 16.811 1.00 96.94 104 ARG A N 1
ATOM 783 C CA . ARG A 1 104 ? 1.909 7.373 16.064 1.00 96.94 104 ARG A CA 1
ATOM 784 C C . ARG A 1 104 ? 2.241 8.102 14.762 1.00 96.94 104 ARG A C 1
ATOM 786 O O . ARG A 1 104 ? 3.420 8.307 14.494 1.00 96.94 104 ARG A O 1
ATOM 793 N N . ILE A 1 105 ? 1.238 8.554 14.005 1.00 95.00 105 ILE A N 1
ATOM 794 C CA . ILE A 1 105 ? 1.450 9.345 12.779 1.00 95.00 105 ILE A CA 1
ATOM 795 C C . ILE A 1 105 ? 2.192 10.649 13.099 1.00 95.00 105 ILE A C 1
ATOM 797 O O . ILE A 1 105 ? 3.189 10.956 12.448 1.00 95.00 105 ILE A O 1
ATOM 801 N N . ARG A 1 106 ? 1.767 11.384 14.139 1.00 95.50 106 ARG A N 1
ATOM 802 C CA . ARG A 1 106 ? 2.449 12.615 14.586 1.00 95.50 106 ARG A CA 1
ATOM 803 C C . ARG A 1 106 ? 3.907 12.355 14.969 1.00 95.50 106 ARG A C 1
ATOM 805 O O . ARG A 1 106 ? 4.788 13.117 14.583 1.00 95.50 106 ARG A O 1
ATOM 812 N N . LYS A 1 107 ? 4.182 11.263 15.688 1.00 95.69 107 LYS A N 1
ATOM 813 C CA . LYS A 1 107 ? 5.545 10.861 16.067 1.00 95.69 107 LYS A CA 1
ATOM 814 C C . LYS A 1 107 ? 6.383 10.494 14.847 1.00 95.69 107 LYS A C 1
ATOM 816 O O . LYS A 1 107 ? 7.519 10.944 14.759 1.00 95.69 107 LYS A O 1
ATOM 821 N N . THR A 1 108 ? 5.856 9.716 13.903 1.00 92.44 108 THR A N 1
ATOM 822 C CA . THR A 1 108 ? 6.565 9.401 12.650 1.00 92.44 108 THR A CA 1
ATOM 823 C C . THR A 1 108 ? 6.870 10.670 11.857 1.00 92.44 108 THR A C 1
ATOM 825 O O . THR A 1 108 ? 7.970 10.809 11.330 1.00 92.44 108 THR A O 1
ATOM 828 N N . TRP A 1 109 ? 5.935 11.623 11.831 1.00 89.50 109 TRP A N 1
ATOM 829 C CA . TRP A 1 109 ? 6.141 12.918 11.194 1.00 89.50 109 TRP A CA 1
ATOM 830 C C . TRP A 1 109 ? 7.297 13.706 11.823 1.00 89.50 109 TRP A C 1
ATOM 832 O O . TRP A 1 109 ? 8.207 14.142 11.116 1.00 89.50 109 TRP A O 1
ATOM 842 N N . ALA A 1 110 ? 7.280 13.839 13.152 1.00 91.81 110 ALA A N 1
ATOM 843 C CA . ALA A 1 110 ? 8.286 14.578 13.910 1.00 91.81 110 ALA A CA 1
ATOM 844 C C . ALA A 1 110 ? 9.678 13.921 13.884 1.00 91.81 110 ALA A C 1
ATOM 846 O O . ALA A 1 110 ? 10.677 14.628 13.893 1.00 91.81 110 ALA A O 1
ATOM 847 N N . ASN A 1 111 ? 9.765 12.589 13.803 1.00 89.31 111 ASN A N 1
ATOM 848 C CA . ASN A 1 111 ? 11.036 11.847 13.782 1.00 89.31 111 ASN A CA 1
ATOM 849 C C . ASN A 1 111 ? 11.681 11.765 12.383 1.00 89.31 111 ASN A C 1
ATOM 851 O O . ASN A 1 111 ? 12.326 10.774 12.046 1.00 89.31 111 ASN A O 1
ATOM 855 N N . GLY A 1 112 ? 11.507 12.800 11.558 1.00 83.19 112 GLY A N 1
ATOM 856 C CA . GLY A 1 112 ? 12.276 12.977 10.324 1.00 83.19 112 GLY A CA 1
ATOM 857 C C . GLY A 1 112 ? 11.480 12.936 9.024 1.00 83.19 112 GLY A C 1
ATOM 858 O O . GLY A 1 112 ? 12.041 13.293 7.989 1.00 83.19 112 GLY A O 1
ATOM 859 N N . ALA A 1 113 ? 10.185 12.588 9.029 1.00 82.62 113 ALA A N 1
ATOM 860 C CA . ALA A 1 113 ? 9.392 12.704 7.799 1.00 82.62 113 ALA A CA 1
ATOM 861 C C . ALA A 1 113 ? 9.241 14.175 7.373 1.00 82.62 113 ALA A C 1
ATOM 863 O O . ALA A 1 113 ? 9.342 14.472 6.185 1.00 82.62 113 ALA A O 1
ATOM 864 N N . ALA A 1 114 ? 9.068 15.092 8.334 1.00 79.38 114 ALA A N 1
ATOM 865 C CA . ALA A 1 114 ? 8.962 16.530 8.084 1.00 79.38 114 ALA A CA 1
ATOM 866 C C . ALA A 1 114 ? 10.240 17.125 7.466 1.00 79.38 114 ALA A C 1
ATOM 868 O O . ALA A 1 114 ? 10.174 17.869 6.486 1.00 79.38 114 ALA A O 1
ATOM 869 N N . ASP A 1 115 ? 11.403 16.783 8.024 1.00 83.94 115 ASP A N 1
ATOM 870 C CA . ASP A 1 115 ? 12.701 17.268 7.541 1.00 83.94 115 ASP A CA 1
ATOM 871 C C . ASP A 1 115 ? 13.029 16.691 6.166 1.00 83.94 115 ASP A C 1
ATOM 873 O O . ASP A 1 115 ? 13.515 17.397 5.280 1.00 83.94 115 ASP A O 1
ATOM 877 N N . TRP A 1 116 ? 12.697 15.415 5.964 1.00 78.19 116 TRP A N 1
ATOM 878 C CA . TRP A 1 116 ? 12.847 14.749 4.681 1.00 78.19 116 TRP A CA 1
ATOM 879 C C . TRP A 1 116 ? 11.978 15.406 3.601 1.00 78.19 116 TRP A C 1
ATOM 881 O O . TRP A 1 116 ? 12.496 15.805 2.562 1.00 78.19 116 TRP A O 1
ATOM 891 N N . ILE A 1 117 ? 10.685 15.607 3.866 1.00 76.06 117 ILE A N 1
ATOM 892 C CA . ILE A 1 117 ? 9.748 16.265 2.943 1.00 76.06 117 ILE A CA 1
ATOM 893 C C . ILE A 1 117 ? 10.244 17.647 2.506 1.00 76.06 117 ILE A C 1
ATOM 895 O O . ILE A 1 117 ? 10.195 17.970 1.318 1.00 76.06 117 ILE A O 1
ATOM 899 N N . LYS A 1 118 ? 10.755 18.446 3.454 1.00 79.00 118 LYS A N 1
ATOM 900 C CA . LYS A 1 118 ? 11.318 19.770 3.163 1.00 79.00 118 LYS A CA 1
ATOM 901 C C . LYS A 1 118 ? 12.532 19.673 2.245 1.00 79.00 118 LYS A C 1
ATOM 903 O O . LYS A 1 118 ? 12.633 20.453 1.302 1.00 79.00 118 LYS A O 1
ATOM 908 N N . ARG A 1 119 ? 13.438 18.724 2.503 1.00 81.81 119 ARG A N 1
ATOM 909 C CA . ARG A 1 119 ? 14.642 18.512 1.688 1.00 81.81 119 ARG A CA 1
ATOM 910 C C . ARG A 1 119 ? 14.311 18.119 0.250 1.00 81.81 119 ARG A C 1
ATOM 912 O O . ARG A 1 119 ? 14.970 18.594 -0.666 1.00 81.81 119 ARG A O 1
ATOM 919 N N . GLU A 1 120 ? 13.280 17.306 0.050 1.00 75.75 120 GLU A N 1
ATOM 920 C CA . GLU A 1 120 ? 12.835 16.881 -1.285 1.00 75.75 120 GLU A CA 1
ATOM 921 C C . GLU A 1 120 ? 11.961 17.928 -2.003 1.00 75.75 120 GLU A C 1
ATOM 923 O O . GLU A 1 120 ? 11.442 17.671 -3.089 1.00 75.75 120 GLU A O 1
ATOM 928 N N . GLY A 1 121 ? 11.762 19.111 -1.406 1.00 72.88 121 GLY A N 1
ATOM 929 C CA . GLY A 1 121 ? 10.999 20.202 -2.013 1.00 72.88 121 GLY A CA 1
ATOM 930 C C . GLY A 1 121 ? 9.495 19.936 -2.130 1.00 72.88 121 GLY A C 1
ATOM 931 O O . GLY A 1 121 ? 8.815 20.623 -2.895 1.00 72.88 121 GLY A O 1
ATOM 932 N N . TRP A 1 122 ? 8.951 18.964 -1.388 1.00 55.38 122 TRP A N 1
ATOM 933 C CA . TRP A 1 122 ? 7.512 18.705 -1.372 1.00 55.38 122 TRP A CA 1
ATOM 934 C C . TRP A 1 122 ? 6.798 19.792 -0.560 1.00 55.38 122 TRP A C 1
ATOM 936 O O . TRP A 1 122 ? 7.049 19.960 0.634 1.00 55.38 122 TRP A O 1
ATOM 946 N N . LYS A 1 123 ? 5.913 20.547 -1.217 1.00 52.12 123 LYS A N 1
ATOM 947 C CA . LYS A 1 123 ? 4.992 21.485 -0.567 1.00 52.12 123 LYS A CA 1
ATOM 948 C C . LYS A 1 123 ? 3.611 20.816 -0.519 1.00 52.12 123 LYS A C 1
ATOM 950 O O . LYS A 1 123 ? 3.154 20.416 -1.591 1.00 52.12 123 LYS A O 1
ATOM 955 N N . PRO A 1 124 ? 3.019 20.619 0.674 1.00 51.94 124 PRO A N 1
ATOM 956 C CA . PRO A 1 124 ? 1.694 20.020 0.805 1.00 51.94 124 PRO A CA 1
ATOM 957 C C . PRO A 1 124 ? 0.613 20.866 0.128 1.00 51.94 124 PRO A C 1
ATOM 959 O O . PRO A 1 124 ? 0.801 22.103 0.035 1.00 51.94 124 PRO A O 1
#

Foldseek 3Di:
DEDQQVVQVALVSSQVVCVVVVDQYAYAYPLDAPVSLLRSVVSCVPDPDHPDQHNSPNNVVDPDGQFDFDADPSDTDNDDDDGNPVSCVVPPDDPVVVVVVVVVVVVVCVVCVVVVCVVVVNDD